Protein AF-A0A564Y839-F1 (afdb_monomer_lite)

Foldseek 3Di:
DEAEEAPQHPHPDPVVVVVVQVVVCVVCVVVVHHDDYHYDYVNDDQDPDDDDVRVVVVVVQVVVVHDDDDSNVCVVPVD

Structure (mmCIF, N/CA/C/O backbone):
data_AF-A0A564Y839-F1
#
_entry.id   AF-A0A564Y839-F1
#
loop_
_atom_site.group_PDB
_atom_site.id
_atom_site.type_symbol
_atom_site.label_atom_id
_atom_site.label_alt_id
_atom_site.label_comp_id
_atom_site.label_asym_id
_atom_site.label_entity_id
_atom_site.label_seq_id
_atom_site.pdbx_PDB_ins_code
_atom_site.Cartn_x
_atom_site.Cartn_y
_atom_site.Cartn_z
_atom_site.occupancy
_atom_site.B_iso_or_equiv
_atom_site.auth_seq_id
_atom_site.auth_comp_id
_atom_site.auth_asym_id
_atom_site.auth_atom_id
_atom_site.pdbx_PDB_model_num
ATOM 1 N N . MET A 1 1 ? -7.374 3.756 1.973 1.00 93.25 1 MET A N 1
ATOM 2 C CA . MET A 1 1 ? -6.148 4.455 2.405 1.00 93.25 1 MET A CA 1
ATOM 3 C C . MET A 1 1 ? -5.077 3.420 2.672 1.00 93.25 1 MET A C 1
ATOM 5 O O . MET A 1 1 ? -5.379 2.434 3.327 1.00 93.25 1 MET A O 1
ATOM 9 N N . ASP A 1 2 ? -3.875 3.623 2.152 1.00 96.31 2 ASP A N 1
ATOM 10 C CA . ASP A 1 2 ? -2.748 2.701 2.302 1.00 96.31 2 ASP A CA 1
ATOM 11 C C . ASP A 1 2 ? -1.743 3.292 3.300 1.00 96.31 2 ASP A C 1
ATOM 13 O O . ASP A 1 2 ? -1.096 4.297 3.003 1.00 96.31 2 ASP A O 1
ATOM 17 N N . ILE A 1 3 ? -1.677 2.727 4.508 1.00 96.81 3 ILE A N 1
ATOM 18 C CA . ILE A 1 3 ? -0.723 3.138 5.543 1.00 96.81 3 ILE A CA 1
ATOM 19 C C . ILE A 1 3 ? 0.485 2.210 5.489 1.00 96.81 3 ILE A C 1
ATOM 21 O O . ILE A 1 3 ? 0.360 0.989 5.582 1.00 96.81 3 ILE A O 1
ATOM 25 N N . LYS A 1 4 ? 1.666 2.812 5.382 1.00 96.81 4 LYS A N 1
ATOM 26 C CA . LYS A 1 4 ? 2.938 2.098 5.310 1.00 96.81 4 LYS A CA 1
ATOM 27 C C . LYS A 1 4 ? 3.484 1.804 6.705 1.00 96.81 4 LYS A C 1
ATOM 29 O O . LYS A 1 4 ? 3.453 2.681 7.567 1.00 96.81 4 LYS A O 1
ATOM 34 N N . LEU A 1 5 ? 4.007 0.594 6.893 1.00 97.88 5 LEU A N 1
ATOM 35 C CA . LEU A 1 5 ? 4.707 0.152 8.101 1.00 97.88 5 LEU A CA 1
ATOM 36 C C . LEU A 1 5 ? 6.085 -0.401 7.726 1.00 97.88 5 LEU A C 1
ATOM 38 O O . LEU A 1 5 ? 6.183 -1.199 6.796 1.00 97.88 5 LEU A O 1
ATOM 42 N N . GLY A 1 6 ? 7.127 -0.015 8.456 1.00 96.62 6 GLY A N 1
ATOM 43 C CA . GLY A 1 6 ? 8.474 -0.573 8.304 1.00 96.62 6 GLY A CA 1
ATOM 44 C C . GLY A 1 6 ? 9.570 0.495 8.271 1.00 96.62 6 GLY A C 1
ATOM 45 O O . GLY A 1 6 ? 9.268 1.686 8.321 1.00 96.62 6 GLY A O 1
ATOM 46 N N . PRO A 1 7 ? 10.851 0.106 8.170 1.00 95.31 7 PRO A N 1
ATOM 47 C CA . PRO A 1 7 ? 11.995 1.020 8.192 1.00 95.31 7 PRO A CA 1
ATOM 48 C C . PRO A 1 7 ? 11.960 2.139 7.144 1.00 95.31 7 PRO A C 1
ATOM 50 O O . PRO A 1 7 ? 12.486 3.219 7.401 1.00 95.31 7 PRO A O 1
ATOM 53 N N . GLY A 1 8 ? 11.362 1.893 5.973 1.00 93.62 8 GLY A N 1
ATOM 54 C CA . GLY A 1 8 ? 11.191 2.902 4.925 1.00 93.62 8 GLY A CA 1
ATOM 55 C C . GLY A 1 8 ? 9.921 3.748 5.060 1.00 93.62 8 GLY A C 1
ATOM 56 O O . GLY A 1 8 ? 9.736 4.681 4.282 1.00 93.62 8 GLY A O 1
ATOM 57 N N . ALA A 1 9 ? 9.040 3.428 6.012 1.00 96.06 9 ALA A N 1
ATOM 58 C CA . ALA A 1 9 ? 7.785 4.133 6.236 1.00 96.06 9 ALA A CA 1
ATOM 59 C C . ALA A 1 9 ? 7.915 5.249 7.276 1.00 96.06 9 ALA A C 1
ATOM 61 O O . ALA A 1 9 ? 8.862 5.320 8.055 1.00 96.06 9 ALA A O 1
ATOM 62 N N . LEU A 1 10 ? 6.876 6.086 7.330 1.00 95.69 10 LEU A N 1
ATOM 63 C CA . LEU A 1 10 ? 6.698 7.058 8.404 1.00 95.69 10 LEU A CA 1
ATOM 64 C C . LEU A 1 10 ? 6.503 6.383 9.773 1.00 95.69 10 LEU A C 1
ATOM 66 O O . LEU A 1 10 ? 6.956 6.918 10.780 1.00 95.69 10 LEU A O 1
ATOM 70 N N . TYR A 1 11 ? 5.839 5.225 9.804 1.00 96.19 11 TYR A N 1
ATOM 71 C CA . TYR A 1 11 ? 5.544 4.484 11.029 1.00 96.19 11 TYR A CA 1
ATOM 72 C C . TYR A 1 11 ? 6.304 3.161 11.069 1.00 96.19 11 TYR A C 1
ATOM 74 O O . TYR A 1 11 ? 6.345 2.421 10.084 1.00 96.19 11 TYR A O 1
ATOM 82 N N . GLN A 1 12 ? 6.854 2.840 12.238 1.00 96.56 12 GLN A N 1
ATOM 83 C CA . GLN A 1 12 ? 7.551 1.574 12.496 1.00 96.56 12 GLN A CA 1
ATOM 84 C C . GLN A 1 12 ? 6.839 0.720 13.553 1.00 96.56 12 GLN A C 1
ATOM 86 O O . GLN A 1 12 ? 7.065 -0.487 13.609 1.00 96.56 12 GLN A O 1
ATOM 91 N N . ASP A 1 13 ? 5.946 1.312 14.352 1.00 96.81 13 ASP A N 1
ATOM 92 C CA . ASP A 1 13 ? 5.112 0.593 15.312 1.00 96.81 13 ASP A CA 1
ATOM 93 C C . ASP A 1 13 ? 3.709 0.337 14.737 1.00 96.81 13 ASP A C 1
ATOM 95 O O . ASP A 1 13 ? 2.985 1.241 14.310 1.00 96.81 13 ASP A O 1
ATOM 99 N N . ILE A 1 14 ? 3.293 -0.929 14.771 1.00 96.62 14 ILE A N 1
ATOM 100 C CA . ILE A 1 14 ? 1.951 -1.348 14.369 1.00 96.62 14 ILE A CA 1
ATOM 101 C C . ILE A 1 14 ? 0.853 -0.703 15.228 1.00 96.62 14 ILE A C 1
ATOM 103 O O . ILE A 1 14 ? -0.269 -0.527 14.750 1.00 96.62 14 ILE A O 1
ATOM 107 N N . ASN A 1 15 ? 1.136 -0.350 16.483 1.00 97.62 15 ASN A N 1
ATOM 108 C CA . ASN A 1 15 ? 0.156 0.292 17.355 1.00 97.62 15 ASN A CA 1
ATOM 109 C C . ASN A 1 15 ? -0.140 1.725 16.898 1.00 97.62 15 ASN A C 1
ATOM 111 O O . ASN A 1 15 ? -1.311 2.076 16.763 1.00 97.62 15 ASN A O 1
ATOM 115 N N . GLU A 1 16 ? 0.887 2.498 16.534 1.00 97.38 16 GLU A N 1
ATOM 116 C CA . GLU A 1 16 ? 0.718 3.842 15.962 1.00 97.38 16 GLU A CA 1
ATOM 117 C C . GLU A 1 16 ? -0.091 3.799 14.658 1.00 97.38 16 GLU A C 1
ATOM 119 O O . GLU A 1 16 ? -1.028 4.576 14.465 1.00 97.38 16 GLU A O 1
ATOM 124 N N . VAL A 1 17 ? 0.204 2.827 13.786 1.00 97.56 17 VAL A N 1
ATOM 125 C CA . VAL A 1 17 ? -0.553 2.612 12.542 1.00 97.56 17 VAL A CA 1
ATOM 126 C C . VAL A 1 17 ? -2.017 2.270 12.822 1.00 97.56 17 VAL A C 1
ATOM 128 O O . VAL A 1 17 ? -2.911 2.778 12.142 1.00 97.56 17 VAL A O 1
ATOM 131 N N . ARG A 1 18 ? -2.291 1.422 13.821 1.00 97.06 18 ARG A N 1
ATOM 132 C CA . ARG A 1 18 ? -3.664 1.064 14.212 1.00 97.06 18 ARG A CA 1
ATOM 133 C C . ARG A 1 18 ? -4.435 2.268 14.735 1.00 97.06 18 ARG A C 1
ATOM 135 O O . ARG A 1 18 ? -5.614 2.406 14.411 1.00 97.06 18 ARG A O 1
ATOM 142 N N . ASP A 1 19 ? -3.799 3.130 15.513 1.00 97.50 19 ASP A N 1
ATOM 143 C CA . ASP A 1 19 ? -4.455 4.316 16.059 1.00 97.50 19 ASP A CA 1
ATOM 144 C C . ASP A 1 19 ? -4.706 5.377 14.981 1.00 97.50 19 ASP A C 1
ATOM 146 O O . ASP A 1 19 ? -5.793 5.968 14.941 1.00 97.50 19 ASP A O 1
ATOM 150 N N . LEU A 1 20 ? -3.788 5.529 14.020 1.00 97.44 20 LEU A N 1
ATOM 151 C CA . LEU A 1 20 ? -4.023 6.340 12.826 1.00 97.44 20 LEU A CA 1
ATOM 152 C C . LEU A 1 20 ? -5.176 5.782 11.981 1.00 97.44 20 LEU A C 1
ATOM 154 O O . LEU A 1 20 ? -6.066 6.534 11.582 1.00 97.44 20 LEU A O 1
ATOM 158 N N . ALA A 1 21 ? -5.199 4.469 11.735 1.00 97.44 21 ALA A N 1
ATOM 159 C CA . ALA A 1 21 ? -6.254 3.820 10.962 1.00 97.44 21 ALA A CA 1
ATOM 160 C C . ALA A 1 21 ? -7.637 4.048 11.590 1.00 97.44 21 ALA A C 1
ATOM 162 O O . ALA A 1 21 ? -8.563 4.472 10.898 1.00 97.44 21 ALA A O 1
ATOM 163 N N . LYS A 1 22 ? -7.767 3.839 12.908 1.00 97.50 22 LYS A N 1
ATOM 164 C CA . LYS A 1 22 ? -9.010 4.107 13.653 1.00 97.50 22 LYS A CA 1
ATOM 165 C C . LYS A 1 22 ? -9.426 5.572 13.558 1.00 97.50 22 LYS A C 1
ATOM 167 O O . LYS A 1 22 ? -10.599 5.855 13.337 1.00 97.50 22 LYS A O 1
ATOM 172 N N . SER A 1 23 ? -8.474 6.494 13.701 1.00 97.38 23 SER A N 1
ATOM 173 C CA . SER A 1 23 ? -8.746 7.933 13.610 1.00 97.38 23 SER A CA 1
ATOM 174 C C . SER A 1 23 ? -9.289 8.309 12.231 1.00 97.38 23 SER A C 1
ATOM 176 O O . SER A 1 23 ? -10.286 9.019 12.131 1.00 97.38 23 SER A O 1
ATOM 178 N N . MET A 1 24 ? -8.686 7.776 11.169 1.00 97.31 24 MET A N 1
ATOM 179 C CA . MET A 1 24 ? -9.084 8.039 9.783 1.00 97.31 24 MET A CA 1
ATOM 180 C C . MET A 1 24 ? -10.457 7.454 9.449 1.00 97.31 24 MET A C 1
ATOM 182 O O . MET A 1 24 ? -11.269 8.126 8.815 1.00 97.31 24 MET A O 1
ATOM 186 N N . ILE A 1 25 ? -10.747 6.239 9.925 1.00 97.62 25 ILE A N 1
ATOM 187 C CA . ILE A 1 25 ? -12.078 5.631 9.798 1.00 97.62 25 ILE A CA 1
ATOM 188 C C . ILE A 1 25 ? -13.115 6.472 10.546 1.00 97.62 25 ILE A C 1
ATOM 190 O O . ILE A 1 25 ? -14.120 6.847 9.953 1.00 97.62 25 ILE A O 1
ATOM 194 N N . SER A 1 26 ? -12.843 6.854 11.799 1.00 98.12 26 SER A N 1
ATOM 195 C CA . SER A 1 26 ? -13.765 7.665 12.605 1.00 98.12 26 SER A CA 1
ATOM 196 C C . SER A 1 26 ? -14.062 9.031 11.978 1.00 98.12 26 SER A C 1
ATOM 198 O O . SER A 1 26 ? -15.192 9.512 12.043 1.00 98.12 26 SER A O 1
ATOM 200 N N . VAL A 1 27 ? -13.064 9.677 11.365 1.00 97.94 27 VAL A N 1
ATOM 201 C CA . VAL A 1 27 ? -13.279 10.921 10.610 1.00 97.94 27 VAL A CA 1
ATOM 202 C C . VAL A 1 27 ? -14.154 10.662 9.385 1.00 97.94 27 VAL A C 1
ATOM 204 O O . VAL A 1 27 ? -15.110 11.401 9.173 1.00 97.94 27 VAL A O 1
ATOM 207 N N . GLY A 1 28 ? -13.877 9.601 8.624 1.00 97.81 28 GLY A N 1
ATOM 208 C CA . GLY A 1 28 ? -14.700 9.195 7.485 1.00 97.81 28 GLY A CA 1
ATOM 209 C C . GLY A 1 28 ? -16.162 8.959 7.855 1.00 97.81 28 GLY A C 1
ATOM 210 O O . GLY A 1 28 ? -17.045 9.534 7.229 1.00 97.81 28 GLY A O 1
ATOM 211 N N . GLU A 1 29 ? -16.416 8.204 8.925 1.00 97.62 29 GLU A N 1
ATOM 212 C CA . GLU A 1 29 ? -17.763 7.938 9.446 1.00 97.62 29 GLU A CA 1
ATOM 213 C C . GLU A 1 29 ? -18.508 9.229 9.804 1.00 97.62 29 GLU A C 1
ATOM 215 O O . GLU A 1 29 ? -19.672 9.393 9.448 1.00 97.62 29 GLU A O 1
ATOM 220 N N . LYS A 1 30 ? -17.834 10.193 10.449 1.00 98.38 30 LYS A N 1
ATOM 221 C CA . LYS A 1 30 ? -18.421 11.510 10.765 1.00 98.38 30 LYS A CA 1
ATOM 222 C C . LYS A 1 30 ? -18.754 12.337 9.521 1.00 98.38 30 LYS A C 1
ATOM 224 O O . LYS A 1 30 ? -19.563 13.255 9.610 1.00 98.38 30 LYS A O 1
ATOM 229 N N . MET A 1 31 ? -18.113 12.038 8.395 1.00 98.12 31 MET A N 1
ATOM 230 C CA . MET A 1 31 ? -18.344 12.676 7.099 1.00 98.12 31 MET A CA 1
ATOM 231 C C . MET A 1 31 ? -19.268 11.851 6.190 1.00 98.12 31 MET A C 1
ATOM 233 O O . MET A 1 31 ? -19.418 12.205 5.025 1.00 98.12 31 MET A O 1
ATOM 237 N N . ASP A 1 32 ? -19.870 10.771 6.703 1.00 97.81 32 ASP A N 1
ATOM 238 C CA . ASP A 1 32 ? -20.696 9.824 5.939 1.00 97.81 32 ASP A CA 1
ATOM 239 C C . ASP A 1 32 ? -19.948 9.175 4.752 1.00 97.81 32 ASP A C 1
ATOM 241 O O . ASP A 1 32 ? -20.501 8.880 3.693 1.00 97.81 32 ASP A O 1
ATOM 245 N N . LEU A 1 33 ? -18.640 8.956 4.923 1.00 97.94 33 LEU A N 1
ATOM 246 C CA . LEU A 1 33 ? -17.770 8.307 3.948 1.00 97.94 33 LEU A CA 1
ATOM 247 C C . LEU A 1 33 ? -17.353 6.919 4.432 1.00 97.94 33 LEU A C 1
ATOM 249 O O . LEU A 1 33 ? -16.807 6.748 5.524 1.00 97.94 33 LEU A O 1
ATOM 253 N N . LYS A 1 34 ? -17.508 5.916 3.563 1.00 96.31 34 LYS A N 1
ATOM 254 C CA . LYS A 1 34 ? -16.951 4.582 3.801 1.00 96.31 34 LYS A CA 1
ATOM 255 C C . LYS A 1 34 ? -15.436 4.615 3.610 1.00 96.31 34 LYS A C 1
ATOM 257 O O . LYS A 1 34 ? -14.947 4.709 2.485 1.00 96.31 34 LYS A O 1
ATOM 262 N N . VAL A 1 35 ? -14.693 4.481 4.704 1.00 96.69 35 VAL A N 1
ATOM 263 C CA . VAL A 1 35 ? -13.227 4.444 4.687 1.00 96.69 35 VAL A CA 1
ATOM 264 C C . VAL A 1 35 ? -12.732 3.026 4.935 1.00 96.69 35 VAL A C 1
ATOM 266 O O . VAL A 1 35 ? -13.094 2.385 5.916 1.00 96.69 35 VAL A O 1
ATOM 269 N N . VAL A 1 36 ? -11.862 2.547 4.046 1.00 95.44 36 VAL A N 1
ATOM 270 C CA . VAL A 1 36 ? -11.113 1.297 4.217 1.00 95.44 36 VAL A CA 1
ATOM 271 C C . VAL A 1 36 ? -9.639 1.641 4.349 1.00 95.44 36 VAL A C 1
ATOM 273 O O . VAL A 1 36 ? -9.115 2.449 3.575 1.00 95.44 36 VAL A O 1
ATOM 276 N N . VAL A 1 37 ? -8.967 1.036 5.323 1.00 96.19 37 VAL A N 1
ATOM 277 C CA . VAL A 1 37 ? -7.530 1.200 5.542 1.00 96.19 37 VAL A CA 1
ATOM 278 C C . VAL A 1 37 ? -6.831 -0.132 5.301 1.00 96.19 37 VAL A C 1
ATOM 280 O O . VAL A 1 37 ? -7.202 -1.141 5.892 1.00 96.19 37 VAL A O 1
ATOM 283 N N . VAL A 1 38 ? -5.816 -0.114 4.443 1.00 95.88 38 VAL A N 1
ATOM 284 C CA . VAL A 1 38 ? -4.889 -1.220 4.200 1.00 95.88 38 VAL A CA 1
ATOM 285 C C . VAL A 1 38 ? -3.568 -0.848 4.853 1.00 95.88 38 VAL A C 1
ATOM 287 O O . VAL A 1 38 ? -3.093 0.273 4.680 1.00 95.88 38 VAL A O 1
ATOM 290 N N . VAL A 1 39 ? -2.993 -1.770 5.619 1.00 95.94 39 VAL A N 1
ATOM 291 C CA . VAL A 1 39 ? -1.643 -1.619 6.168 1.00 95.94 39 VAL A CA 1
ATOM 292 C C . VAL A 1 39 ? -0.703 -2.460 5.317 1.00 95.94 39 VAL A C 1
ATOM 294 O O . VAL A 1 39 ? -0.904 -3.670 5.219 1.00 95.94 39 VAL A O 1
ATOM 297 N N . SER A 1 40 ? 0.302 -1.838 4.702 1.00 96.06 40 SER A N 1
ATOM 298 C CA . SER A 1 40 ? 1.255 -2.526 3.823 1.00 96.06 40 SER A CA 1
ATOM 299 C C . SER A 1 40 ? 2.712 -2.297 4.246 1.00 96.06 40 SER A C 1
ATOM 301 O O . SER A 1 40 ? 3.071 -1.239 4.767 1.00 96.06 40 SER A O 1
ATOM 303 N N . SER A 1 41 ? 3.559 -3.318 4.056 1.00 95.75 41 SER A N 1
ATOM 304 C CA . SER A 1 41 ? 4.985 -3.267 4.422 1.00 95.75 41 SER A CA 1
ATOM 305 C C . SER A 1 41 ? 5.776 -2.345 3.486 1.00 95.75 41 SER A C 1
ATOM 307 O O . SER A 1 41 ? 5.579 -2.347 2.268 1.00 95.75 41 SER A O 1
ATOM 309 N N . MET A 1 42 ? 6.711 -1.596 4.068 1.00 96.56 42 MET A N 1
ATOM 310 C CA . MET A 1 42 ? 7.697 -0.747 3.396 1.00 96.56 42 MET A CA 1
ATOM 311 C C . MET A 1 42 ? 9.111 -1.054 3.914 1.00 96.56 42 MET A C 1
ATOM 313 O O . MET A 1 42 ? 9.931 -0.165 4.133 1.00 96.56 42 MET A O 1
ATOM 317 N N . ASP A 1 43 ? 9.397 -2.338 4.127 1.00 95.88 43 ASP A N 1
ATOM 318 C CA . ASP A 1 43 ? 10.732 -2.797 4.535 1.00 95.88 43 ASP A CA 1
ATOM 319 C C . ASP A 1 43 ? 11.757 -2.723 3.390 1.00 95.88 43 ASP A C 1
ATOM 321 O O . ASP A 1 43 ? 12.964 -2.722 3.613 1.00 95.88 43 ASP A O 1
ATOM 325 N N . GLN A 1 44 ? 11.263 -2.631 2.155 1.00 94.69 44 GLN A N 1
ATOM 326 C CA . GLN A 1 44 ? 12.021 -2.500 0.912 1.00 94.69 44 GLN A CA 1
ATOM 327 C C . GLN A 1 44 ? 11.138 -1.822 -0.157 1.00 94.69 44 GLN A C 1
ATOM 329 O O . GLN A 1 44 ? 9.910 -1.804 0.021 1.00 94.69 44 GLN A O 1
ATOM 334 N N . PRO A 1 45 ? 11.706 -1.319 -1.277 1.00 94.94 45 PRO A N 1
ATOM 335 C CA . PRO A 1 45 ? 10.921 -0.849 -2.419 1.00 94.94 45 PRO A CA 1
ATOM 336 C C . PRO A 1 45 ? 9.827 -1.845 -2.821 1.00 94.94 45 PRO A C 1
ATOM 338 O O . PRO A 1 45 ? 9.989 -3.065 -2.696 1.00 94.94 45 PRO A O 1
ATOM 341 N N . LEU A 1 46 ? 8.667 -1.323 -3.225 1.00 95.31 46 LEU A N 1
ATOM 342 C CA . LEU A 1 46 ? 7.519 -2.167 -3.545 1.00 95.31 46 LEU A CA 1
ATOM 343 C C . LEU A 1 46 ? 7.691 -2.847 -4.907 1.00 95.31 46 LEU A C 1
ATOM 345 O O . LEU A 1 46 ? 7.553 -4.061 -4.976 1.00 95.31 46 LEU A O 1
ATOM 349 N N . GLY A 1 47 ? 8.011 -2.067 -5.944 1.00 94.31 47 GLY A N 1
ATOM 350 C CA . GLY A 1 47 ? 8.345 -2.556 -7.281 1.00 94.31 47 GLY A CA 1
ATOM 351 C C . GLY A 1 47 ? 9.841 -2.822 -7.466 1.00 94.31 47 GLY A C 1
ATOM 352 O O . GLY A 1 47 ? 10.632 -2.774 -6.522 1.00 94.31 47 GLY A O 1
ATOM 353 N N . GLN A 1 48 ? 10.228 -3.095 -8.708 1.00 95.00 48 GLN A N 1
ATOM 354 C CA . GLN A 1 48 ? 11.618 -3.295 -9.126 1.00 95.00 48 GLN A CA 1
ATOM 355 C C . GLN A 1 48 ? 12.346 -1.9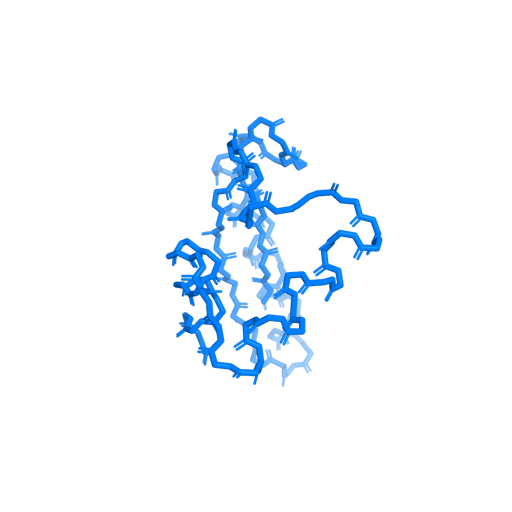71 -9.378 1.00 95.00 48 GLN A C 1
ATOM 357 O O . GLN A 1 48 ? 13.577 -1.941 -9.401 1.00 95.00 48 GLN A O 1
ATOM 362 N N . CYS A 1 49 ? 11.605 -0.879 -9.586 1.00 95.50 49 CYS A N 1
ATOM 363 C CA . CYS A 1 49 ? 12.162 0.430 -9.901 1.00 95.50 49 CYS A CA 1
ATOM 364 C C . CYS A 1 49 ? 11.945 1.438 -8.767 1.00 95.50 49 CYS A C 1
ATOM 366 O O . CYS A 1 49 ? 10.952 1.396 -8.046 1.00 95.50 49 CYS A O 1
ATOM 368 N N . SER A 1 50 ? 12.889 2.372 -8.629 1.00 95.44 50 SER A N 1
ATOM 369 C CA . SER A 1 50 ? 12.781 3.512 -7.716 1.00 95.44 50 SER A CA 1
ATOM 370 C C . SER A 1 50 ? 13.387 4.753 -8.367 1.00 95.44 50 SER A C 1
ATOM 372 O O . SER A 1 50 ? 14.542 4.741 -8.797 1.00 95.44 50 SER A O 1
ATOM 374 N N . GLY A 1 51 ? 12.592 5.815 -8.468 1.00 97.44 51 GLY A N 1
ATOM 375 C CA . GLY A 1 51 ? 12.926 7.066 -9.137 1.00 97.44 51 GLY A CA 1
ATOM 376 C C . GLY A 1 51 ? 11.944 7.422 -10.255 1.00 97.44 51 GLY A C 1
ATOM 377 O O . GLY A 1 51 ? 11.386 6.554 -10.916 1.00 97.44 51 GLY A O 1
ATOM 378 N N . ASN A 1 52 ? 11.791 8.720 -10.522 1.00 97.88 52 ASN A N 1
ATOM 379 C CA . ASN A 1 52 ? 10.716 9.278 -11.355 1.00 97.88 52 ASN A CA 1
ATOM 380 C C . ASN A 1 52 ? 10.506 8.568 -12.708 1.00 97.88 52 ASN A C 1
ATOM 382 O O . ASN A 1 52 ? 9.441 8.025 -12.976 1.00 97.88 52 ASN A O 1
ATOM 386 N N . ALA A 1 53 ? 11.514 8.581 -13.586 1.00 98.31 53 ALA A N 1
ATOM 387 C CA . ALA A 1 53 ? 11.377 8.012 -14.929 1.00 98.31 53 ALA A CA 1
ATOM 388 C C . ALA A 1 53 ? 11.389 6.474 -14.926 1.00 98.31 53 ALA A C 1
ATOM 390 O O . ALA A 1 53 ? 10.756 5.853 -15.778 1.00 98.31 53 ALA A O 1
ATOM 391 N N . LEU A 1 54 ? 12.100 5.868 -13.970 1.00 97.69 54 LEU A N 1
ATOM 392 C CA . LEU A 1 54 ? 12.217 4.416 -13.847 1.00 97.69 54 LEU A CA 1
ATOM 393 C C . LEU A 1 54 ? 10.893 3.795 -13.388 1.00 97.69 54 LEU A C 1
ATOM 395 O O . LEU A 1 54 ? 10.443 2.821 -13.981 1.00 97.69 54 LEU A O 1
ATOM 399 N N . GLU A 1 55 ? 10.231 4.397 -12.400 1.00 97.88 55 GLU A N 1
ATOM 400 C CA . GLU A 1 55 ? 8.904 3.976 -11.938 1.00 97.88 55 GLU A CA 1
ATOM 401 C C . GLU A 1 55 ? 7.863 4.103 -13.054 1.00 97.88 55 GLU A C 1
ATOM 403 O O . GLU A 1 55 ? 7.064 3.194 -13.268 1.00 97.88 55 GLU A O 1
ATOM 408 N N . MET A 1 56 ? 7.919 5.179 -13.849 1.00 97.94 56 MET A N 1
ATOM 409 C CA . MET A 1 56 ? 7.038 5.313 -15.011 1.00 97.94 56 MET A CA 1
ATOM 410 C C . MET A 1 56 ? 7.273 4.208 -16.047 1.00 97.94 56 MET A C 1
ATOM 412 O O . MET A 1 56 ? 6.307 3.663 -16.579 1.00 97.94 56 MET A O 1
ATOM 416 N N . ALA A 1 57 ? 8.529 3.844 -16.324 1.00 96.94 57 ALA A N 1
ATOM 417 C CA . ALA A 1 57 ? 8.842 2.742 -17.231 1.00 96.94 57 ALA A CA 1
ATOM 418 C C . ALA A 1 57 ? 8.288 1.397 -16.722 1.00 96.94 57 ALA A C 1
ATOM 420 O O . ALA A 1 57 ? 7.736 0.627 -17.512 1.00 96.94 57 ALA A O 1
ATOM 421 N N . GLU A 1 58 ? 8.371 1.137 -15.413 1.00 97.00 58 GLU A N 1
ATOM 422 C CA . GLU A 1 58 ? 7.770 -0.044 -14.783 1.00 97.00 58 GLU A CA 1
ATOM 423 C C . GLU A 1 58 ? 6.241 -0.054 -14.943 1.00 97.00 58 GLU A C 1
ATOM 425 O O . GLU A 1 58 ? 5.678 -1.062 -15.374 1.00 97.00 58 GLU A O 1
ATOM 430 N N . VAL A 1 59 ? 5.571 1.079 -14.709 1.00 96.69 59 VAL A N 1
ATOM 431 C CA . VAL A 1 59 ? 4.118 1.217 -14.910 1.00 96.69 59 VAL A CA 1
ATOM 432 C C . VAL A 1 59 ? 3.722 0.916 -16.359 1.00 96.69 59 VAL A C 1
ATOM 434 O O . VAL A 1 59 ? 2.792 0.141 -16.590 1.00 96.69 59 VAL A O 1
ATOM 437 N N . PHE A 1 60 ? 4.429 1.475 -17.348 1.00 97.31 60 PHE A N 1
ATOM 438 C CA . PHE A 1 60 ? 4.143 1.199 -18.762 1.00 97.31 60 PHE A CA 1
ATOM 439 C C . PHE A 1 60 ? 4.340 -0.275 -19.119 1.00 97.31 60 PHE A C 1
ATOM 441 O O . PHE A 1 60 ? 3.522 -0.838 -19.852 1.00 97.31 60 PHE A O 1
ATOM 448 N N . SER A 1 61 ? 5.392 -0.906 -18.589 1.00 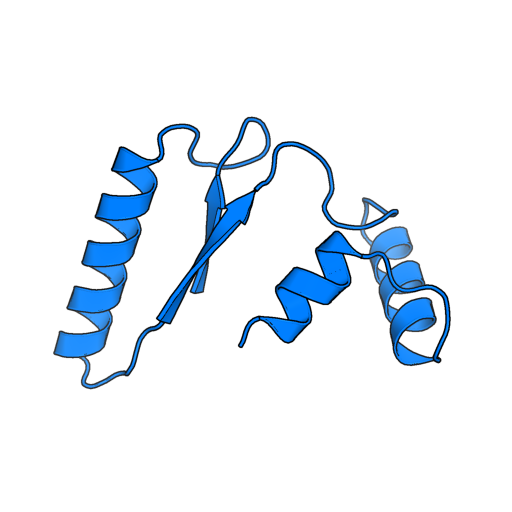96.62 61 SER A N 1
ATOM 449 C CA . SER A 1 61 ? 5.637 -2.339 -18.761 1.00 96.62 61 SER A CA 1
ATOM 450 C C . SER A 1 61 ? 4.470 -3.166 -18.217 1.00 96.62 61 SER A C 1
ATOM 452 O O . SER A 1 61 ? 3.913 -3.984 -18.949 1.00 96.62 61 SER A O 1
ATOM 454 N N . VAL A 1 62 ? 4.041 -2.908 -16.976 1.00 96.19 62 VAL A N 1
ATOM 455 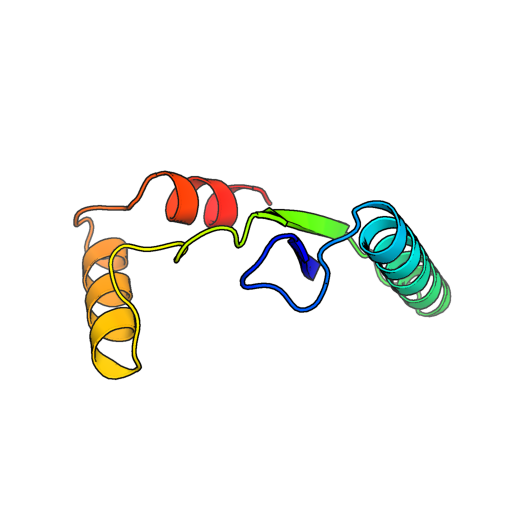C CA . VAL A 1 62 ? 2.922 -3.616 -16.330 1.00 96.19 62 VAL A CA 1
ATOM 456 C C . VAL A 1 62 ? 1.624 -3.455 -17.124 1.00 96.19 62 VAL A C 1
ATOM 458 O O . VAL A 1 62 ? 0.969 -4.446 -17.449 1.00 96.19 62 VAL A O 1
AT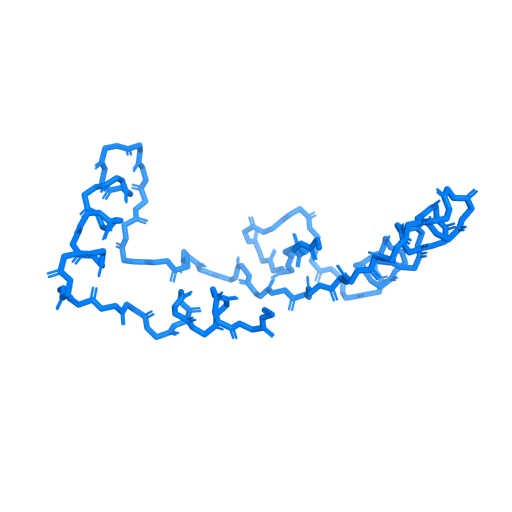OM 461 N N . LEU A 1 63 ? 1.262 -2.221 -17.488 1.00 96.50 63 LEU A N 1
ATOM 462 C CA . LEU A 1 63 ? 0.011 -1.935 -18.200 1.00 96.50 63 LEU A CA 1
ATOM 463 C C . LEU A 1 63 ? -0.023 -2.505 -19.627 1.00 96.50 63 LEU A C 1
ATOM 465 O O . LEU A 1 63 ? -1.103 -2.743 -20.162 1.00 96.50 63 LEU A O 1
ATOM 469 N N . SER A 1 64 ? 1.140 -2.766 -20.230 1.00 97.25 64 SER A N 1
ATOM 470 C CA . SER A 1 64 ? 1.257 -3.368 -21.567 1.00 97.25 64 SER A CA 1
ATOM 471 C C . SER A 1 64 ? 1.291 -4.904 -21.545 1.00 97.25 64 SER A C 1
ATOM 473 O O . SER A 1 64 ? 1.563 -5.525 -22.571 1.00 97.25 64 SER A O 1
ATOM 475 N N . GLY A 1 65 ? 1.038 -5.531 -20.390 1.00 95.56 65 GLY A N 1
ATOM 476 C CA . GLY A 1 65 ? 1.081 -6.989 -20.225 1.00 95.56 65 GLY A CA 1
ATOM 477 C C . GLY A 1 65 ? 2.486 -7.556 -19.997 1.00 95.56 65 GLY A C 1
ATOM 478 O O . GLY A 1 65 ? 2.696 -8.758 -20.155 1.00 95.56 65 GLY A O 1
ATOM 479 N N . GLY A 1 66 ? 3.451 -6.703 -19.649 1.00 94.44 66 GLY A N 1
ATOM 480 C CA . GLY A 1 66 ? 4.800 -7.099 -19.262 1.00 94.44 66 GLY A CA 1
ATOM 481 C C . GLY A 1 66 ? 4.881 -7.676 -17.841 1.00 94.44 66 GLY A C 1
ATOM 482 O O . GLY A 1 66 ? 3.859 -7.945 -17.202 1.00 94.44 66 GLY A O 1
ATOM 483 N N . PRO A 1 67 ? 6.106 -7.883 -17.324 1.00 92.19 67 PRO A N 1
ATOM 484 C 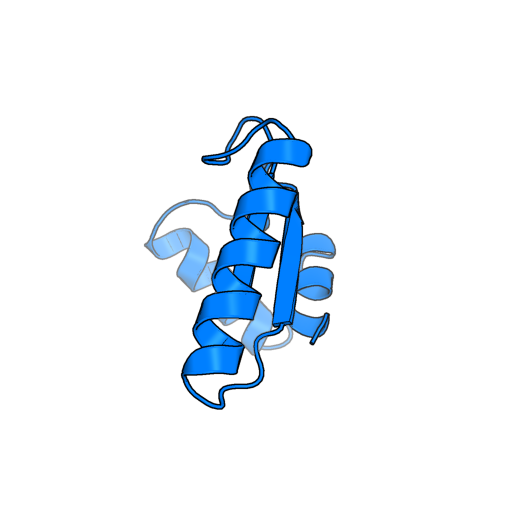CA . PRO A 1 67 ? 6.322 -8.400 -15.979 1.00 92.19 67 PRO A CA 1
ATOM 485 C C . PRO A 1 67 ? 5.638 -7.534 -14.924 1.00 92.19 67 PRO A C 1
ATOM 487 O O . PRO A 1 67 ? 5.737 -6.308 -14.959 1.00 92.19 67 PRO A O 1
ATOM 490 N N . PHE A 1 68 ? 4.984 -8.192 -13.971 1.00 92.69 68 PHE A N 1
ATOM 491 C CA . PHE A 1 68 ? 4.296 -7.542 -12.867 1.00 92.69 68 PHE A CA 1
ATOM 492 C C . PHE A 1 68 ? 4.828 -8.117 -11.558 1.00 92.69 68 PHE A C 1
ATOM 494 O O . PHE A 1 68 ? 4.575 -9.281 -11.244 1.00 92.69 68 PHE A O 1
ATOM 501 N N . GLU A 1 69 ? 5.617 -7.320 -10.836 1.00 93.62 69 GLU A N 1
ATOM 502 C CA . GLU A 1 69 ? 6.180 -7.723 -9.549 1.00 93.62 69 GLU A CA 1
ATOM 503 C C . GLU A 1 69 ? 5.054 -8.144 -8.590 1.00 93.62 69 GLU A C 1
ATOM 505 O O . GLU A 1 69 ? 4.029 -7.472 -8.479 1.00 93.62 69 GLU A O 1
ATOM 510 N N . SER A 1 70 ? 5.238 -9.293 -7.937 1.00 93.00 70 SER A N 1
ATOM 511 C CA . SER A 1 70 ? 4.232 -9.956 -7.109 1.00 93.00 70 SER A CA 1
ATOM 512 C C . SER A 1 70 ? 3.687 -9.100 -5.965 1.00 93.00 70 SER A C 1
ATOM 514 O O . SER A 1 70 ? 2.474 -8.985 -5.845 1.00 93.00 70 SER A O 1
ATOM 516 N N . ARG A 1 71 ? 4.535 -8.445 -5.165 1.00 95.25 71 ARG A N 1
ATOM 517 C CA . ARG A 1 71 ? 4.093 -7.617 -4.028 1.00 95.25 71 ARG A CA 1
ATOM 518 C C . ARG A 1 71 ? 3.377 -6.359 -4.502 1.00 95.25 71 ARG A C 1
ATOM 520 O O . ARG A 1 71 ? 2.372 -5.967 -3.908 1.00 95.25 71 ARG A O 1
ATOM 527 N N . LEU A 1 72 ? 3.877 -5.733 -5.568 1.00 94.94 72 LEU A N 1
ATOM 528 C CA . LEU A 1 72 ? 3.217 -4.596 -6.204 1.00 94.94 72 LEU A CA 1
ATOM 529 C C . LEU A 1 72 ? 1.835 -4.999 -6.738 1.00 94.94 72 LEU A C 1
ATOM 531 O O . LEU A 1 72 ? 0.853 -4.301 -6.488 1.00 94.94 72 LEU A O 1
ATOM 535 N N . LYS A 1 73 ? 1.746 -6.145 -7.420 1.00 95.06 73 LYS A N 1
ATOM 536 C CA . LYS A 1 73 ? 0.490 -6.703 -7.930 1.00 95.06 73 LYS A CA 1
ATOM 537 C C . LYS A 1 73 ? -0.496 -7.008 -6.811 1.00 95.06 73 LYS A C 1
ATOM 539 O O . LYS A 1 73 ? -1.653 -6.609 -6.910 1.00 95.06 73 LYS A O 1
ATOM 544 N N . ASP A 1 74 ? -0.043 -7.691 -5.767 1.00 94.81 74 ASP A N 1
ATOM 545 C CA . ASP A 1 74 ? -0.882 -8.083 -4.640 1.00 94.81 74 ASP A CA 1
ATOM 546 C C . ASP A 1 74 ? -1.508 -6.851 -3.989 1.00 94.81 74 ASP A C 1
ATOM 548 O O . ASP A 1 74 ? -2.723 -6.808 -3.806 1.00 94.81 74 ASP A O 1
ATO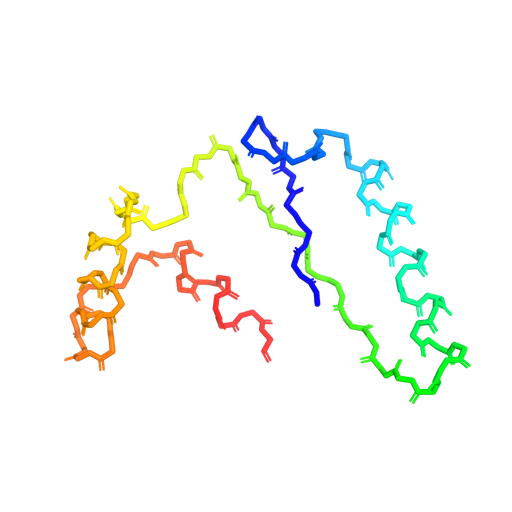M 552 N N . LEU A 1 75 ? -0.714 -5.803 -3.730 1.00 94.81 75 LEU A N 1
ATOM 553 C CA . LEU A 1 75 ? -1.229 -4.566 -3.144 1.00 94.81 75 LEU A CA 1
ATOM 554 C C . LEU A 1 75 ? -2.236 -3.860 -4.063 1.00 94.81 75 LEU A C 1
ATOM 556 O O . LEU A 1 75 ? -3.280 -3.418 -3.587 1.00 94.81 75 LEU A O 1
ATOM 560 N N . ILE A 1 76 ? -1.948 -3.769 -5.367 1.00 94.25 76 ILE A N 1
ATOM 561 C CA . ILE A 1 76 ? -2.837 -3.120 -6.346 1.00 94.25 76 ILE A CA 1
ATOM 562 C C . ILE A 1 76 ? -4.181 -3.851 -6.460 1.00 94.25 76 ILE A C 1
ATOM 564 O O . ILE A 1 76 ? -5.200 -3.202 -6.668 1.00 94.25 76 ILE A O 1
ATOM 568 N N . LEU A 1 77 ? -4.196 -5.178 -6.313 1.00 94.06 77 LEU A N 1
ATOM 569 C CA . LEU A 1 77 ? -5.403 -6.002 -6.444 1.00 94.06 77 LEU A CA 1
ATOM 570 C C . LEU A 1 77 ? -6.107 -6.299 -5.105 1.00 94.06 77 LEU A C 1
ATOM 572 O O . LEU A 1 77 ? -7.055 -7.080 -5.079 1.00 94.06 77 LEU A O 1
ATOM 576 N N . THR A 1 78 ? -5.647 -5.720 -3.990 1.00 91.75 78 THR A N 1
ATOM 577 C CA . THR A 1 78 ? -6.166 -6.017 -2.640 1.00 91.75 78 THR A CA 1
ATOM 578 C C . THR A 1 78 ? -7.580 -5.460 -2.386 1.00 91.75 78 THR A C 1
ATOM 580 O O . THR A 1 78 ? -8.276 -5.968 -1.504 1.00 91.75 78 THR A O 1
ATOM 583 N N . LEU A 1 79 ? -8.028 -4.441 -3.129 1.00 76.75 79 LEU A N 1
ATOM 584 C CA . LEU A 1 79 ? -9.352 -3.806 -3.018 1.00 76.75 79 LEU A CA 1
ATOM 585 C C . LEU A 1 79 ? -9.904 -3.452 -4.400 1.00 76.75 79 LEU A C 1
ATOM 587 O O . LEU A 1 79 ? -11.150 -3.433 -4.523 1.00 76.75 79 LEU A O 1
#

Organism: Hymenolepis diminuta (NCBI:txid6216)

pLDDT: mean 95.96, std 2.65, range [76.75, 98.38]

Sequence (79 aa):
MDIKLGPGALYQDINEVRDLAKSMISVGEKMDLKVVVVVSSMDQPLGQCSGNALEMAEVFSVLSGGPFESRLKDLILTL

InterPro domains:
  IPR000053 Thymidine/pyrimidine-nucleoside phosphorylase [PTHR10515] (1-79)
  IPR035902 Nucleoside phosphorylase/phosphoribosyltransferase catalytic domain superfamily [G3DSA:3.40.1030.10] (1-79)
  IPR035902 Nucleoside phosphorylase/phosphoribosyltransferase catalytic domain superfamily [SSF52418] (1-78)

Radius of gyration: 15.09 Å; chains: 1; bounding box: 34×23×39 Å

Secondary structure (DSSP, 8-state):
-EEEESTTSSB--HHHHHHHHHHHHHHHHHTT-----EEEE-SS-SSS--SHHHHHHHHHHHHTT----HHHHHHHT--